Protein AF-A0A2I0WWY8-F1 (afdb_monomer_lite)

Organism: NCBI:txid906689

pLDDT: mean 94.42, std 4.08, range [78.19, 98.5]

Sequence (101 aa):
MLKKLQQKYARVKDVMVRRDELQSQLLSQFGNAASIITRLQVLNMDKNYDALEVLPGIKETLLGKQIETLEMIFISMTELMKEFQRIVLSLDKIAKDADQL

Foldseek 3Di:
DVVLVVVLVVVLVVLVVVLVVLVVVLVVLVVVLVVLVVVLVVLVDPVVCPVPPVPPCPSVVVNVVSVVVNVVSVVVNVVSVVVNVVSVVVNVVSVVVVVVD

Secondary structure (DSSP, 8-state):
-HHHHHHHHHHHHHHHHHHHHHHHHHHHHHHHHHHHHHHHHHHT-GGGSGGGTTSTTHHHHHHHHHHHHHHHHHHHHHHHHHHHHHHHHHHHHHHHHHHT-

InterPro domains:
  IPR029159 Ribosome biogenesis protein C1orf109-like [PF15011] (1-101)
  IPR038985 OPENER-like [PTHR37904] (1-101)

Structure (mmCIF, N/CA/C/O backbone):
data_AF-A0A2I0WWY8-F1
#
_entry.id   AF-A0A2I0WWY8-F1
#
loop_
_atom_site.group_PDB
_atom_site.id
_atom_site.type_symbol
_atom_site.label_atom_id
_atom_site.label_alt_id
_atom_site.label_comp_id
_atom_site.label_asym_id
_atom_site.label_entity_id
_atom_site.label_seq_id
_atom_site.pdbx_PDB_ins_code
_atom_site.Cartn_x
_atom_site.Cartn_y
_atom_site.Cartn_z
_atom_site.occupancy
_atom_site.B_iso_or_equiv
_atom_site.auth_seq_id
_atom_site.auth_comp_id
_atom_site.auth_asym_id
_atom_site.auth_atom_id
_atom_site.pdbx_PDB_model_num
ATOM 1 N N . MET A 1 1 ? -23.707 0.090 32.453 1.00 81.19 1 MET A N 1
ATOM 2 C CA . MET A 1 1 ? -22.960 -0.850 31.588 1.00 81.19 1 MET A CA 1
ATOM 3 C C . MET A 1 1 ? -23.417 -0.816 30.137 1.00 81.19 1 MET A C 1
ATOM 5 O O . MET A 1 1 ? -22.639 -0.362 29.311 1.00 81.19 1 MET A O 1
ATOM 9 N N . LEU A 1 2 ? -24.665 -1.191 29.818 1.00 89.62 2 LEU A N 1
ATOM 10 C CA . LEU A 1 2 ? -25.113 -1.379 28.425 1.00 89.62 2 LEU A CA 1
ATOM 11 C C . LEU A 1 2 ? -24.862 -0.173 27.499 1.00 89.62 2 LEU A C 1
ATOM 13 O O . LEU A 1 2 ? -24.259 -0.334 26.444 1.00 89.62 2 LEU A O 1
ATOM 17 N N . LYS A 1 3 ? -25.224 1.048 27.922 1.00 90.44 3 LYS A N 1
ATOM 18 C CA . LYS A 1 3 ? -24.985 2.270 27.125 1.00 90.44 3 LYS A CA 1
ATOM 19 C C . LYS A 1 3 ? -23.498 2.519 26.819 1.00 90.44 3 LYS A C 1
ATOM 21 O O . LYS A 1 3 ? -23.167 2.959 25.724 1.00 90.44 3 LYS A O 1
ATOM 26 N N . LYS A 1 4 ? -22.596 2.217 27.763 1.00 89.88 4 LYS A N 1
ATOM 27 C CA . LYS A 1 4 ? -21.141 2.384 27.579 1.00 89.88 4 LYS A CA 1
ATOM 28 C C . LYS A 1 4 ? -20.583 1.352 26.592 1.00 89.88 4 LYS A C 1
ATOM 30 O O . LYS A 1 4 ? -19.768 1.704 25.744 1.00 89.88 4 LYS A O 1
ATOM 35 N N . LEU A 1 5 ? -21.058 0.106 26.661 1.00 88.88 5 LEU A N 1
ATOM 36 C CA . LEU A 1 5 ? -20.708 -0.943 25.697 1.00 88.88 5 LEU A CA 1
ATOM 37 C C . LEU A 1 5 ? -21.216 -0.608 24.286 1.00 88.88 5 LEU A C 1
ATOM 39 O O . LEU A 1 5 ? -20.459 -0.715 23.326 1.00 88.88 5 LEU A O 1
ATOM 43 N N . GLN A 1 6 ? -22.450 -0.113 24.160 1.00 91.62 6 GLN A N 1
ATOM 44 C CA . GLN A 1 6 ? -23.004 0.347 22.880 1.00 91.62 6 GLN A CA 1
ATOM 45 C C . GLN A 1 6 ? -22.179 1.489 22.267 1.00 91.62 6 GLN A C 1
ATOM 47 O O . GLN A 1 6 ? -21.869 1.455 21.078 1.00 91.62 6 GLN A O 1
ATOM 52 N N . GLN A 1 7 ? -21.766 2.470 23.077 1.00 92.19 7 GLN A N 1
ATOM 53 C CA . GLN A 1 7 ? -20.916 3.571 22.616 1.00 92.19 7 GLN A CA 1
ATOM 54 C C . GLN A 1 7 ? -19.548 3.077 22.117 1.00 92.19 7 GLN A C 1
ATOM 56 O O . GLN A 1 7 ? -19.059 3.540 21.087 1.00 92.19 7 GLN A O 1
ATOM 61 N N . LYS A 1 8 ? -18.929 2.118 22.817 1.00 91.62 8 LYS A N 1
ATOM 62 C CA . LYS A 1 8 ? -17.671 1.497 22.377 1.00 91.62 8 LYS A CA 1
ATOM 63 C C . LYS A 1 8 ? -17.838 0.733 21.071 1.00 91.62 8 LYS A C 1
ATOM 65 O O . LYS A 1 8 ? -17.002 0.882 20.189 1.00 91.62 8 LYS A O 1
ATOM 70 N N . TYR A 1 9 ? -18.918 -0.034 20.931 1.00 92.19 9 TYR A N 1
ATOM 71 C CA . TYR A 1 9 ? -19.215 -0.764 19.701 1.00 92.19 9 TYR A CA 1
ATOM 72 C C . TYR A 1 9 ? -19.361 0.179 18.499 1.00 92.19 9 TYR A C 1
ATOM 74 O O . TYR A 1 9 ? -18.769 -0.073 17.452 1.00 92.19 9 TYR A O 1
ATOM 82 N N . ALA A 1 10 ? -20.070 1.302 18.666 1.00 93.69 10 ALA A N 1
ATOM 83 C CA . ALA A 1 10 ? -20.166 2.329 17.629 1.00 93.69 10 ALA A CA 1
ATOM 84 C C . ALA A 1 10 ? -18.777 2.853 17.225 1.00 93.69 10 ALA A C 1
ATOM 86 O O . ALA A 1 10 ? -18.442 2.874 16.045 1.00 93.69 10 ALA A O 1
ATOM 87 N N . ARG A 1 11 ? -17.919 3.151 18.208 1.00 93.88 11 ARG A N 1
ATOM 88 C CA . ARG A 1 11 ? -16.545 3.600 17.950 1.00 93.88 11 ARG A CA 1
ATOM 89 C C . ARG A 1 11 ? -15.694 2.551 17.227 1.00 93.88 11 ARG A C 1
ATOM 91 O O . ARG A 1 11 ? -14.918 2.911 16.349 1.00 93.88 11 ARG A O 1
ATOM 98 N N . VAL A 1 12 ? -15.818 1.268 17.579 1.00 95.44 12 VAL A N 1
ATOM 99 C CA . VAL A 1 12 ? -15.133 0.178 16.858 1.00 95.44 12 VAL A CA 1
ATOM 100 C C . VAL A 1 12 ? -15.585 0.144 15.404 1.00 95.44 12 VAL A C 1
ATOM 102 O O . VAL A 1 12 ? -14.744 0.029 14.519 1.00 95.44 12 VAL A O 1
ATOM 105 N N . LYS A 1 13 ? -16.889 0.288 15.146 1.00 95.81 13 LYS A N 1
ATOM 106 C CA . LYS A 1 13 ? -17.430 0.310 13.784 1.00 95.81 13 LYS A CA 1
ATOM 107 C C . LYS A 1 13 ? -16.825 1.447 12.955 1.00 95.81 13 LYS A C 1
ATOM 109 O O . LYS A 1 13 ? -16.384 1.192 11.840 1.00 95.81 13 LYS A O 1
ATOM 114 N N . ASP A 1 14 ? -16.723 2.649 13.515 1.00 95.19 14 ASP A N 1
ATOM 115 C CA . ASP A 1 14 ? -16.108 3.795 12.829 1.00 95.19 14 ASP A CA 1
ATOM 116 C C . ASP A 1 14 ? -14.618 3.551 12.527 1.00 95.19 14 ASP A C 1
ATOM 118 O O . ASP A 1 14 ? -14.139 3.815 11.423 1.00 95.19 14 ASP A O 1
ATOM 122 N N . VAL A 1 15 ? -13.880 2.981 13.487 1.00 95.56 15 VAL A N 1
ATOM 123 C CA . VAL A 1 15 ? -12.464 2.616 13.301 1.00 95.56 15 VAL A CA 1
ATOM 124 C C . VAL A 1 15 ? -12.300 1.532 12.228 1.0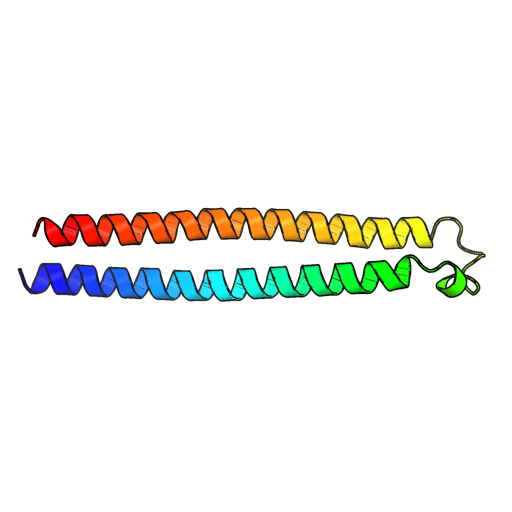0 95.56 15 VAL A C 1
ATOM 126 O O . VAL A 1 15 ? -11.353 1.587 11.445 1.00 95.56 15 VAL A O 1
ATOM 129 N N . MET A 1 16 ? -13.225 0.573 12.154 1.00 95.31 16 MET A N 1
ATOM 130 C CA . MET A 1 16 ? -13.222 -0.477 11.133 1.00 95.31 16 MET A CA 1
ATOM 131 C C . MET A 1 16 ? -13.520 0.064 9.732 1.00 95.31 16 MET A C 1
ATOM 133 O O . MET A 1 16 ? -12.846 -0.334 8.790 1.00 95.31 16 MET A O 1
ATOM 137 N N . VAL A 1 17 ? -14.433 1.029 9.585 1.00 96.62 17 VAL A N 1
ATOM 138 C CA . VAL A 1 17 ? -14.646 1.708 8.292 1.00 96.62 17 VAL A CA 1
ATOM 139 C C . VAL A 1 17 ? -13.349 2.367 7.821 1.00 96.62 17 VAL A C 1
ATOM 141 O O . VAL A 1 17 ? -12.914 2.158 6.689 1.00 96.62 17 VAL A O 1
ATOM 144 N N . ARG A 1 18 ? -12.663 3.089 8.716 1.00 95.75 18 ARG A N 1
ATOM 145 C CA . ARG A 1 18 ? -11.377 3.713 8.384 1.00 95.75 18 ARG A CA 1
ATOM 146 C C . 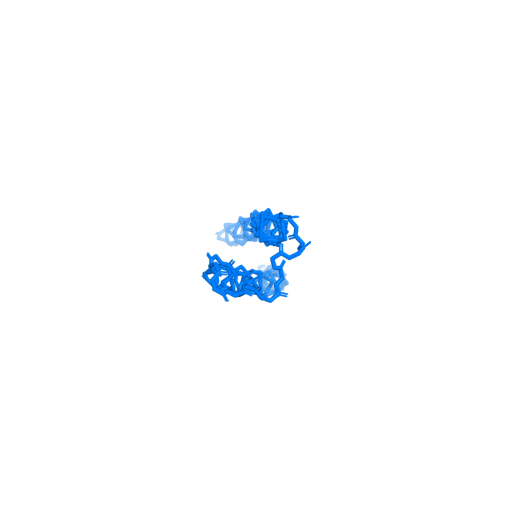ARG A 1 18 ? -10.294 2.687 8.033 1.00 95.75 18 ARG A C 1
ATOM 148 O O . ARG A 1 18 ? -9.482 2.935 7.145 1.00 95.75 18 ARG A O 1
ATOM 155 N N . ARG A 1 19 ? -10.267 1.538 8.713 1.00 96.50 19 ARG A N 1
ATOM 156 C CA . ARG A 1 19 ? -9.364 0.421 8.391 1.00 96.50 19 ARG A CA 1
ATOM 157 C C . ARG A 1 19 ? -9.573 -0.061 6.953 1.00 96.50 19 ARG A C 1
ATOM 159 O O . ARG A 1 19 ? -8.590 -0.277 6.250 1.00 96.50 19 ARG A O 1
ATOM 166 N N . ASP A 1 20 ? -10.820 -0.213 6.521 1.00 97.25 20 ASP A N 1
ATOM 167 C CA . ASP A 1 20 ? -11.145 -0.740 5.192 1.00 97.25 20 ASP A CA 1
ATOM 168 C C . ASP A 1 20 ? -10.783 0.256 4.073 1.00 97.25 20 ASP A C 1
ATOM 170 O O . ASP A 1 20 ? -10.274 -0.141 3.017 1.00 97.25 20 ASP A O 1
ATOM 174 N N . GLU A 1 21 ? -10.937 1.561 4.326 1.00 96.62 21 GLU A N 1
ATOM 175 C CA . GLU A 1 21 ? -10.428 2.621 3.443 1.00 96.62 21 GLU A CA 1
ATOM 176 C C . GLU A 1 21 ? -8.906 2.534 3.279 1.00 96.62 21 GLU A C 1
ATOM 178 O O . GLU A 1 21 ? -8.398 2.505 2.155 1.00 96.62 21 GLU A O 1
ATOM 183 N N . LEU A 1 22 ? -8.171 2.454 4.395 1.00 96.62 22 LEU A N 1
ATOM 184 C CA . LEU A 1 22 ? -6.712 2.336 4.377 1.00 96.62 22 LEU A CA 1
ATOM 185 C C . LEU A 1 22 ? -6.264 1.045 3.679 1.00 96.62 22 LEU A C 1
ATOM 187 O O . LEU A 1 22 ? -5.280 1.060 2.942 1.00 96.62 22 LEU A O 1
ATOM 191 N N . GLN A 1 23 ? -6.999 -0.058 3.855 1.00 96.38 23 GLN A N 1
ATOM 192 C CA . GLN A 1 23 ? -6.698 -1.339 3.207 1.00 96.38 23 GLN A CA 1
ATOM 193 C C . GLN A 1 23 ? -6.825 -1.227 1.694 1.00 96.38 23 GLN A C 1
ATOM 195 O O . GLN A 1 23 ? -5.937 -1.663 0.963 1.00 96.38 23 GLN A O 1
ATOM 200 N N . SER A 1 24 ? -7.903 -0.600 1.232 1.00 97.88 24 SER A N 1
ATOM 201 C CA . SER A 1 24 ? -8.145 -0.373 -0.191 1.00 97.88 24 SER A CA 1
ATOM 202 C C . SER A 1 24 ? -7.053 0.509 -0.806 1.00 97.88 24 SER A C 1
ATOM 204 O O . SER A 1 24 ? -6.527 0.189 -1.873 1.00 97.88 24 SER A O 1
ATOM 206 N N . GLN A 1 25 ? -6.649 1.577 -0.109 1.00 97.62 25 GLN A N 1
ATOM 207 C CA . GLN A 1 25 ? -5.555 2.450 -0.548 1.00 97.62 25 GLN A CA 1
ATOM 208 C C . GLN A 1 25 ? -4.217 1.707 -0.609 1.00 97.62 25 GLN A C 1
ATOM 210 O O . GLN A 1 25 ? -3.506 1.816 -1.606 1.00 97.62 25 GLN A O 1
ATOM 215 N N . LEU A 1 26 ? -3.885 0.913 0.413 1.00 97.31 26 LEU A N 1
ATOM 216 C CA . LEU A 1 26 ? -2.638 0.149 0.452 1.00 97.31 26 LEU A CA 1
ATOM 217 C C . LEU A 1 26 ? -2.567 -0.879 -0.685 1.00 97.31 26 LEU A C 1
ATOM 219 O O . LEU A 1 26 ? -1.542 -0.973 -1.357 1.00 97.31 26 LEU A O 1
ATOM 223 N N . LEU A 1 27 ? -3.659 -1.608 -0.937 1.00 98.00 27 LEU A N 1
ATOM 224 C CA . LEU A 1 27 ? -3.746 -2.559 -2.048 1.00 98.00 27 LEU A CA 1
ATOM 225 C C . LEU A 1 27 ? -3.614 -1.864 -3.405 1.00 98.00 27 LEU A C 1
ATOM 227 O O . LEU A 1 27 ? -2.923 -2.373 -4.286 1.00 98.00 27 LEU A O 1
ATOM 231 N N . SER A 1 28 ? -4.225 -0.687 -3.568 1.00 98.25 28 SER A N 1
ATOM 232 C CA . SER A 1 28 ? -4.073 0.107 -4.788 1.00 98.25 28 SER A CA 1
ATOM 233 C C . SER A 1 28 ? -2.622 0.542 -5.004 1.00 98.25 28 SER A C 1
ATOM 235 O O . SER A 1 28 ? -2.102 0.369 -6.105 1.00 98.25 28 SER A O 1
ATOM 237 N N . GLN A 1 29 ? -1.950 1.056 -3.969 1.00 98.19 29 GLN A N 1
ATOM 238 C CA . GLN A 1 29 ? -0.545 1.458 -4.068 1.00 98.19 29 GLN A CA 1
ATOM 239 C C . GLN A 1 29 ? 0.364 0.268 -4.381 1.00 98.19 29 GLN A C 1
ATOM 241 O O . GLN A 1 29 ? 1.219 0.354 -5.262 1.00 98.19 29 GLN A O 1
ATOM 246 N N . PHE A 1 30 ? 0.129 -0.873 -3.732 1.00 97.81 30 PHE A N 1
ATOM 247 C CA . PHE A 1 30 ? 0.862 -2.103 -4.011 1.00 97.81 30 PHE A CA 1
ATOM 248 C C . PHE A 1 30 ? 0.678 -2.565 -5.466 1.00 97.81 30 PHE A C 1
ATOM 250 O O . PHE A 1 30 ? 1.654 -2.892 -6.141 1.00 97.81 30 PHE A O 1
ATOM 257 N N . GLY A 1 31 ? -0.556 -2.539 -5.979 1.00 98.31 31 GLY A N 1
ATOM 258 C CA . GLY A 1 31 ? -0.847 -2.857 -7.378 1.00 98.31 31 GLY A CA 1
ATOM 259 C C . GLY A 1 31 ? -0.140 -1.916 -8.359 1.00 98.31 31 GLY A C 1
ATOM 260 O O . GLY A 1 31 ? 0.437 -2.371 -9.349 1.00 98.31 31 GLY A O 1
ATOM 261 N N . ASN A 1 32 ? -0.108 -0.616 -8.054 1.00 98.00 32 ASN A N 1
ATOM 262 C CA . ASN A 1 32 ? 0.612 0.375 -8.855 1.00 98.00 32 ASN A CA 1
ATOM 263 C C . ASN A 1 32 ? 2.124 0.105 -8.866 1.00 98.00 32 ASN A C 1
ATOM 265 O O . ASN A 1 32 ? 2.734 0.099 -9.937 1.00 98.00 32 ASN A O 1
ATOM 269 N N . ALA A 1 33 ? 2.721 -0.182 -7.705 1.00 98.31 33 ALA A N 1
ATOM 270 C CA . ALA A 1 33 ? 4.133 -0.548 -7.600 1.00 98.31 33 ALA A CA 1
ATOM 271 C C . ALA A 1 33 ? 4.456 -1.807 -8.420 1.00 98.31 33 ALA A C 1
ATOM 273 O O . ALA A 1 33 ? 5.401 -1.805 -9.209 1.00 98.31 33 ALA A O 1
ATOM 274 N N . ALA A 1 34 ? 3.642 -2.861 -8.299 1.00 98.12 34 ALA A N 1
ATOM 275 C CA . ALA A 1 34 ? 3.823 -4.105 -9.049 1.00 98.12 34 ALA A CA 1
ATOM 276 C C . ALA A 1 34 ? 3.756 -3.886 -10.573 1.00 98.12 34 ALA A C 1
ATOM 278 O O . ALA A 1 34 ? 4.566 -4.438 -11.324 1.00 98.12 34 ALA A O 1
ATOM 279 N N . SER A 1 35 ? 2.834 -3.035 -11.032 1.00 97.88 35 SER A N 1
ATOM 280 C CA . SER A 1 35 ? 2.720 -2.649 -12.443 1.00 97.88 35 SER A CA 1
ATOM 281 C C . SER A 1 35 ? 3.972 -1.918 -12.943 1.00 97.88 35 SER A C 1
ATOM 283 O O . SER A 1 35 ? 4.502 -2.252 -14.005 1.00 97.88 35 SER A O 1
ATOM 285 N N . ILE A 1 36 ? 4.509 -0.974 -12.161 1.00 97.62 36 ILE A N 1
ATOM 286 C CA . ILE A 1 36 ? 5.753 -0.263 -12.503 1.00 97.62 36 ILE A CA 1
ATOM 287 C C . ILE A 1 36 ? 6.943 -1.222 -12.549 1.00 97.62 36 ILE A C 1
ATOM 289 O O . ILE A 1 36 ? 7.709 -1.182 -13.507 1.00 97.62 36 ILE A O 1
ATOM 293 N N . ILE A 1 37 ? 7.083 -2.121 -11.572 1.00 97.06 37 ILE A N 1
ATOM 294 C CA . ILE A 1 37 ? 8.162 -3.124 -11.550 1.00 97.06 37 ILE A CA 1
ATOM 295 C C . ILE A 1 37 ? 8.096 -4.022 -12.790 1.00 97.06 37 ILE A C 1
ATOM 297 O O . ILE A 1 37 ? 9.116 -4.275 -13.429 1.00 97.06 37 ILE A O 1
ATOM 301 N N . THR A 1 38 ? 6.895 -4.446 -13.182 1.00 96.62 38 THR A N 1
ATOM 302 C CA . THR A 1 38 ? 6.692 -5.232 -14.408 1.00 96.62 38 THR A CA 1
ATOM 303 C C . THR A 1 38 ? 7.093 -4.431 -15.650 1.00 96.62 38 THR A C 1
ATOM 305 O O . THR A 1 38 ? 7.799 -4.934 -16.522 1.00 96.62 38 THR A O 1
ATOM 308 N N . ARG A 1 39 ? 6.709 -3.150 -15.726 1.00 95.44 39 ARG A N 1
ATOM 309 C CA . ARG A 1 39 ? 7.100 -2.258 -16.829 1.00 95.44 39 ARG A CA 1
ATOM 310 C C . ARG A 1 39 ? 8.606 -2.031 -16.892 1.00 95.44 39 ARG A C 1
ATOM 312 O O . ARG A 1 39 ? 9.156 -2.026 -17.988 1.00 95.44 39 ARG A O 1
ATOM 319 N N . LEU A 1 40 ? 9.274 -1.866 -15.752 1.00 96.00 40 LEU A N 1
ATOM 320 C CA . LEU A 1 40 ? 10.725 -1.673 -15.674 1.00 96.00 40 LEU A CA 1
ATOM 321 C C . LEU A 1 40 ? 11.487 -2.816 -16.355 1.00 96.00 40 LEU A C 1
ATOM 323 O O . LEU A 1 40 ? 12.469 -2.557 -17.044 1.00 96.00 40 LEU A O 1
ATOM 327 N N . GLN A 1 41 ? 11.010 -4.059 -16.243 1.00 93.38 41 GLN A N 1
ATOM 328 C CA . GLN A 1 41 ? 11.623 -5.205 -16.925 1.00 93.38 41 GLN A CA 1
ATOM 329 C C . GLN A 1 41 ? 11.604 -5.054 -18.451 1.00 93.38 41 GLN A C 1
ATOM 331 O O . GLN A 1 41 ? 12.590 -5.364 -19.116 1.00 93.38 41 GLN A O 1
ATOM 336 N N . VAL A 1 42 ? 10.499 -4.549 -19.007 1.00 93.06 42 VAL A N 1
ATOM 337 C CA . VAL A 1 42 ? 10.357 -4.306 -20.450 1.00 93.06 42 VAL A CA 1
ATOM 338 C C . VAL A 1 42 ? 11.189 -3.096 -20.875 1.00 93.06 42 VAL A C 1
ATOM 340 O O . VAL A 1 42 ? 11.922 -3.161 -21.857 1.00 93.06 42 VAL A O 1
ATOM 343 N N . LEU A 1 43 ? 11.122 -2.004 -20.115 1.00 93.19 43 LEU A N 1
ATOM 344 C CA . LEU A 1 43 ? 11.866 -0.770 -20.380 1.00 93.19 43 LEU A CA 1
ATOM 345 C C . LEU A 1 43 ? 13.384 -0.937 -20.240 1.00 93.19 43 LEU A C 1
ATOM 347 O O . LEU A 1 43 ? 14.146 -0.137 -20.759 1.00 93.19 43 LEU A O 1
ATOM 351 N N . ASN A 1 44 ? 13.860 -1.980 -19.566 1.00 93.00 44 ASN A N 1
ATOM 352 C CA . ASN A 1 44 ? 15.292 -2.237 -19.495 1.00 93.00 44 ASN A CA 1
ATOM 353 C C . ASN A 1 44 ? 15.856 -2.931 -20.754 1.00 93.00 44 ASN A C 1
ATOM 355 O O . ASN A 1 44 ? 17.073 -3.059 -20.876 1.00 93.00 44 ASN A O 1
ATOM 359 N N . MET A 1 45 ? 15.011 -3.390 -21.685 1.00 93.38 45 MET A N 1
ATOM 360 C CA . MET A 1 45 ? 15.462 -4.084 -22.897 1.00 93.38 45 MET A CA 1
ATOM 361 C C . MET A 1 45 ? 15.910 -3.090 -23.976 1.00 93.38 45 MET A C 1
ATOM 363 O O . MET A 1 45 ? 15.083 -2.349 -24.503 1.00 93.38 45 MET A O 1
ATOM 367 N N . ASP A 1 46 ? 17.189 -3.131 -24.358 1.00 89.56 46 ASP A N 1
ATOM 368 C CA . ASP A 1 46 ? 17.781 -2.198 -25.335 1.00 89.56 46 ASP A CA 1
ATOM 369 C C . ASP A 1 46 ? 17.071 -2.214 -26.692 1.00 89.56 46 ASP A C 1
ATOM 371 O O . ASP A 1 46 ? 16.758 -1.156 -27.225 1.00 89.56 46 ASP A O 1
ATOM 375 N N . LYS A 1 47 ? 16.673 -3.403 -27.166 1.00 91.75 47 LYS A N 1
ATOM 376 C CA . LYS A 1 47 ? 15.925 -3.599 -28.425 1.00 91.75 47 LYS A CA 1
ATOM 377 C C . LYS A 1 47 ? 14.633 -2.777 -28.550 1.00 91.75 47 LYS A C 1
ATOM 379 O O . LYS A 1 47 ? 14.078 -2.645 -29.634 1.00 91.75 47 LYS A O 1
ATOM 384 N N . ASN A 1 48 ? 14.086 -2.282 -27.436 1.00 90.12 48 ASN A N 1
ATOM 385 C CA . ASN A 1 48 ? 12.874 -1.460 -27.447 1.00 90.12 48 ASN A CA 1
ATOM 386 C C . ASN A 1 48 ? 13.162 0.006 -27.819 1.00 90.12 48 ASN A C 1
ATOM 388 O O . ASN A 1 48 ? 12.224 0.791 -27.955 1.00 90.12 48 ASN A O 1
ATOM 392 N N . TYR A 1 49 ? 14.437 0.372 -27.978 1.00 91.88 49 TYR A N 1
ATOM 393 C CA . TYR A 1 49 ? 14.899 1.730 -28.246 1.00 91.88 49 TYR A CA 1
ATOM 394 C C . TYR A 1 49 ? 15.591 1.881 -29.600 1.00 91.88 49 TYR A C 1
ATOM 396 O O . TYR A 1 49 ? 15.966 2.998 -29.932 1.00 91.88 49 TYR A O 1
ATOM 404 N N . ASP A 1 50 ? 15.699 0.823 -30.408 1.00 88.44 50 ASP A N 1
ATOM 405 C CA . ASP A 1 50 ? 16.355 0.865 -31.726 1.00 88.44 50 ASP A CA 1
ATOM 406 C C . ASP A 1 50 ? 15.756 1.969 -32.625 1.00 88.44 50 ASP A C 1
ATOM 408 O O . ASP A 1 50 ? 16.460 2.743 -33.265 1.00 88.44 50 ASP A O 1
ATOM 412 N N . ALA A 1 51 ? 14.428 2.130 -32.606 1.00 89.19 51 ALA A N 1
ATOM 413 C CA . ALA A 1 51 ? 13.735 3.197 -33.340 1.00 89.19 51 ALA A CA 1
ATOM 414 C C . ALA A 1 51 ? 13.921 4.606 -32.730 1.00 89.19 51 ALA A C 1
ATOM 416 O O . ALA A 1 51 ? 13.485 5.600 -33.311 1.00 89.19 51 ALA A O 1
ATOM 417 N N . LEU A 1 52 ? 14.523 4.693 -31.545 1.00 87.44 52 LEU A N 1
ATOM 418 C CA . LEU A 1 52 ? 14.725 5.897 -30.741 1.00 87.44 52 LEU A CA 1
ATOM 419 C C . LEU A 1 52 ? 16.216 6.210 -30.525 1.00 87.44 52 LEU A C 1
ATOM 421 O O . LEU A 1 52 ? 16.524 7.087 -29.722 1.00 87.44 52 LEU A O 1
ATOM 425 N N . GLU A 1 53 ? 17.135 5.557 -31.249 1.00 80.56 53 GLU A N 1
ATOM 426 C CA . GLU A 1 53 ? 18.591 5.777 -31.139 1.00 80.56 53 GLU A CA 1
ATOM 427 C C . GLU A 1 53 ? 19.005 7.247 -31.331 1.00 80.56 53 GLU A C 1
ATOM 429 O O . GLU A 1 53 ? 20.000 7.700 -30.769 1.00 80.56 53 GLU A O 1
ATOM 434 N N . VAL A 1 54 ? 18.214 8.024 -32.078 1.00 87.94 54 VAL A N 1
ATOM 435 C CA . VAL A 1 54 ? 18.432 9.466 -32.291 1.00 87.94 54 VAL A CA 1
ATOM 436 C C . VAL A 1 54 ? 18.196 10.320 -31.039 1.00 87.94 54 VAL A C 1
AT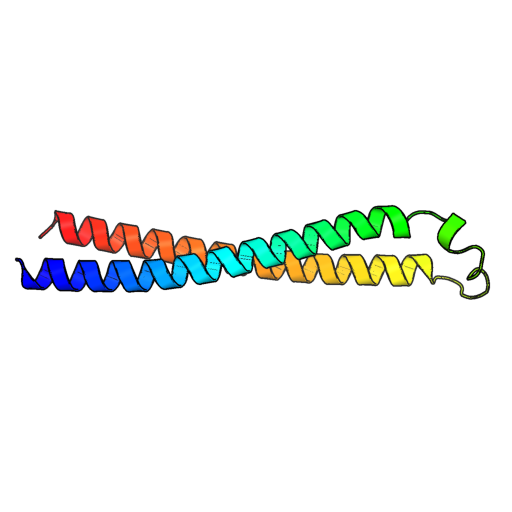OM 438 O O . VAL A 1 54 ? 18.549 11.499 -31.032 1.00 87.94 54 VAL A O 1
ATOM 441 N N . LEU A 1 55 ? 17.589 9.757 -29.989 1.00 88.56 55 LEU A N 1
ATOM 442 C CA . LEU A 1 55 ? 17.323 10.421 -28.715 1.00 88.56 55 LEU A CA 1
ATOM 443 C C . LEU A 1 55 ? 18.294 9.897 -27.645 1.00 88.56 55 LEU A C 1
ATOM 445 O O . LEU A 1 55 ? 17.970 8.944 -26.929 1.00 88.56 55 LEU A O 1
ATOM 449 N N . PRO A 1 56 ? 19.484 10.507 -27.495 1.00 87.69 56 PRO A N 1
ATOM 450 C CA . PRO A 1 56 ? 20.451 10.062 -26.501 1.00 87.69 56 PRO A CA 1
ATOM 451 C C . PRO A 1 56 ? 19.862 10.172 -25.090 1.00 87.69 56 PRO A C 1
ATOM 453 O O . PRO A 1 56 ? 19.261 11.183 -24.729 1.00 87.69 56 PRO A O 1
ATOM 456 N N . GLY A 1 57 ? 20.042 9.128 -24.281 1.00 91.25 57 GLY A N 1
ATOM 457 C CA . GLY A 1 57 ? 19.603 9.120 -22.884 1.00 91.25 57 GLY A CA 1
ATOM 458 C C . GLY A 1 57 ? 18.113 8.820 -22.663 1.00 91.25 57 GLY A C 1
ATOM 459 O O . GLY A 1 57 ? 17.625 8.950 -21.536 1.00 91.25 57 GLY A O 1
ATOM 460 N N . ILE A 1 58 ? 17.348 8.472 -23.709 1.00 92.94 58 ILE A N 1
ATOM 461 C CA . ILE A 1 58 ? 15.895 8.248 -23.593 1.00 92.94 58 ILE A CA 1
ATOM 462 C C . ILE A 1 58 ? 15.557 7.071 -22.671 1.00 92.94 58 ILE A C 1
ATOM 464 O O . ILE A 1 58 ? 14.603 7.150 -21.891 1.00 92.94 58 ILE A O 1
ATOM 468 N N . LYS A 1 59 ? 16.357 5.999 -22.719 1.00 93.31 59 LYS A N 1
ATOM 469 C CA . LYS A 1 59 ? 16.202 4.827 -21.853 1.00 93.31 59 LYS A CA 1
ATOM 470 C C . LYS A 1 59 ? 16.399 5.220 -20.395 1.00 93.31 59 LYS A C 1
ATOM 472 O O . LYS A 1 59 ? 15.519 4.983 -19.571 1.00 93.31 59 LYS A O 1
ATOM 477 N N . GLU A 1 60 ? 17.519 5.865 -20.092 1.00 94.19 60 GLU A N 1
ATOM 478 C CA . GLU A 1 60 ? 17.895 6.320 -18.756 1.00 94.19 60 GLU A CA 1
ATOM 479 C C . GLU A 1 60 ? 16.847 7.280 -18.192 1.00 94.19 60 GLU A C 1
ATOM 481 O O . GLU A 1 60 ? 16.400 7.108 -17.060 1.00 94.19 60 GLU A O 1
ATOM 486 N N . THR A 1 61 ? 16.388 8.238 -19.002 1.00 94.94 61 THR A N 1
ATOM 487 C CA . THR A 1 61 ? 15.334 9.190 -18.621 1.00 94.94 61 THR A CA 1
ATOM 488 C C . THR A 1 61 ? 14.030 8.472 -18.267 1.00 94.94 61 THR A C 1
ATOM 490 O O . THR A 1 61 ? 13.406 8.759 -17.242 1.00 94.94 61 THR A O 1
ATOM 493 N N . LEU A 1 62 ? 13.605 7.513 -19.095 1.00 94.62 62 LEU A N 1
ATOM 494 C CA . LEU A 1 62 ? 12.362 6.779 -18.882 1.00 94.62 62 LEU A CA 1
ATOM 495 C C . LEU A 1 62 ? 12.437 5.865 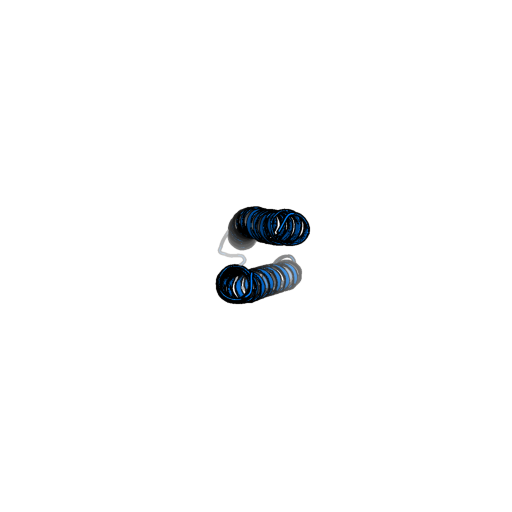-17.652 1.00 94.62 62 LEU A C 1
ATOM 497 O O . LEU A 1 62 ? 11.498 5.844 -16.851 1.00 94.62 62 LEU A O 1
ATOM 501 N N . LEU A 1 63 ? 13.551 5.149 -17.475 1.00 96.00 63 LEU A N 1
ATOM 502 C CA . LEU A 1 63 ? 13.813 4.336 -16.287 1.00 96.00 63 LEU A CA 1
ATOM 503 C C . LEU A 1 63 ? 13.857 5.204 -15.026 1.00 96.00 63 LEU A C 1
ATOM 505 O O . LEU A 1 63 ? 13.184 4.875 -14.051 1.00 96.00 63 LEU A O 1
ATOM 509 N N . GLY A 1 64 ? 14.550 6.344 -15.069 1.00 97.31 64 GLY A N 1
ATOM 510 C CA . GLY A 1 64 ? 14.597 7.313 -13.974 1.00 97.31 64 GLY A CA 1
ATOM 511 C C . GLY A 1 64 ? 13.200 7.746 -13.540 1.00 97.31 64 GLY A C 1
ATOM 512 O O . GLY A 1 64 ? 12.852 7.636 -12.366 1.00 97.31 64 GLY A O 1
ATOM 513 N N . LYS A 1 65 ? 12.330 8.101 -14.495 1.00 97.56 65 LYS A N 1
ATOM 514 C CA . LYS A 1 65 ? 10.945 8.487 -14.187 1.00 97.56 65 LYS A CA 1
ATOM 515 C C . LYS A 1 65 ? 10.132 7.361 -13.541 1.00 97.56 65 LYS A C 1
ATOM 517 O O . LYS A 1 65 ? 9.300 7.625 -12.667 1.00 97.56 65 LYS A O 1
ATOM 522 N N . GLN A 1 66 ? 10.333 6.112 -13.970 1.00 97.69 66 GLN A N 1
ATOM 523 C CA . GLN A 1 66 ? 9.682 4.960 -13.338 1.00 97.69 66 GLN A CA 1
ATOM 524 C C . GLN A 1 66 ? 10.157 4.774 -11.891 1.00 97.69 66 GLN A C 1
ATOM 526 O O . GLN A 1 66 ? 9.322 4.550 -11.017 1.00 97.69 66 GLN A O 1
ATOM 531 N N . ILE A 1 67 ? 11.463 4.905 -11.634 1.00 97.75 67 ILE A N 1
ATOM 532 C CA . ILE A 1 67 ? 12.046 4.776 -10.292 1.00 97.75 67 ILE A CA 1
ATOM 533 C C . ILE A 1 67 ? 11.553 5.887 -9.362 1.00 97.75 67 ILE A C 1
ATOM 535 O O . ILE A 1 67 ? 11.047 5.571 -8.292 1.00 97.75 67 ILE A O 1
ATOM 539 N N . GLU A 1 68 ? 11.567 7.152 -9.793 1.00 98.25 68 GLU A N 1
ATOM 540 C CA . GLU A 1 68 ? 11.010 8.272 -9.012 1.00 98.25 68 GLU A CA 1
ATOM 541 C C . GLU A 1 68 ? 9.545 8.023 -8.621 1.00 98.25 68 GLU A C 1
ATOM 543 O O . GLU A 1 68 ? 9.116 8.270 -7.495 1.00 98.25 68 GLU A O 1
ATOM 548 N N . THR A 1 69 ? 8.748 7.509 -9.563 1.00 98.06 69 THR A N 1
ATOM 549 C CA . THR A 1 69 ? 7.337 7.198 -9.299 1.00 98.06 69 THR A CA 1
ATOM 550 C C . THR A 1 69 ? 7.209 6.070 -8.273 1.00 98.06 69 THR A C 1
ATOM 552 O O . THR A 1 69 ? 6.353 6.128 -7.390 1.00 98.06 69 THR A O 1
ATOM 555 N N . LEU A 1 70 ? 8.067 5.053 -8.365 1.00 98.12 70 LEU A N 1
ATOM 556 C CA . LEU A 1 70 ? 8.091 3.930 -7.435 1.00 98.12 70 LEU A CA 1
ATOM 557 C C . LEU A 1 70 ? 8.498 4.369 -6.018 1.00 98.12 70 LEU A C 1
ATOM 559 O O . LEU A 1 70 ? 7.871 3.943 -5.049 1.00 98.12 70 LEU A O 1
ATOM 563 N N . GLU A 1 71 ? 9.478 5.265 -5.888 1.00 98.38 71 GLU A N 1
ATOM 564 C CA . GLU A 1 71 ? 9.871 5.871 -4.609 1.00 98.38 71 GLU A CA 1
ATOM 565 C C . GLU A 1 71 ? 8.700 6.610 -3.955 1.00 98.38 71 GLU A C 1
ATOM 567 O O . GLU A 1 71 ? 8.400 6.388 -2.780 1.00 98.38 71 GLU A O 1
ATOM 572 N N . MET A 1 72 ? 7.969 7.421 -4.727 1.00 98.50 72 MET A N 1
ATOM 573 C CA . MET A 1 72 ? 6.785 8.127 -4.228 1.00 98.50 72 MET A CA 1
ATOM 574 C C . MET A 1 72 ? 5.689 7.168 -3.745 1.00 98.50 72 MET A C 1
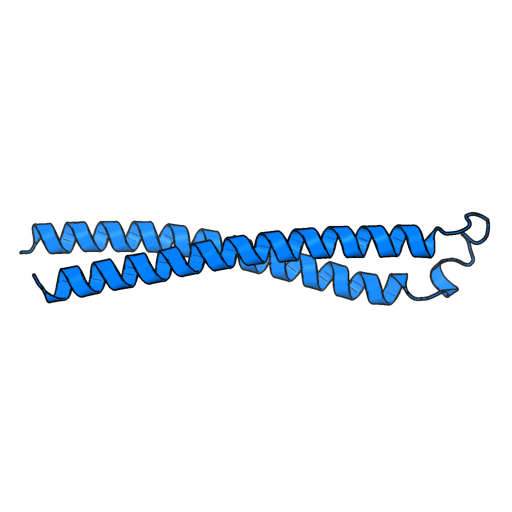ATOM 576 O O . MET A 1 72 ? 5.054 7.422 -2.717 1.00 98.50 72 MET A O 1
ATOM 580 N N . ILE A 1 73 ? 5.485 6.044 -4.440 1.00 98.25 73 ILE A N 1
ATOM 581 C CA . ILE A 1 73 ? 4.545 5.002 -4.008 1.00 98.25 73 ILE A CA 1
ATOM 582 C C . ILE A 1 73 ? 5.011 4.360 -2.697 1.00 98.25 73 ILE A C 1
ATOM 584 O O . ILE A 1 73 ? 4.203 4.211 -1.781 1.00 98.25 73 ILE A O 1
ATOM 588 N N . PHE A 1 74 ? 6.297 4.029 -2.555 1.00 98.00 74 PHE A N 1
ATOM 589 C CA . PHE A 1 74 ? 6.822 3.448 -1.314 1.00 98.00 74 PHE A CA 1
ATOM 590 C C . PHE A 1 74 ? 6.710 4.398 -0.119 1.00 98.00 74 PHE A C 1
ATOM 592 O O . PHE A 1 74 ? 6.340 3.962 0.977 1.00 98.00 74 PHE A O 1
ATOM 599 N N . ILE A 1 75 ? 6.959 5.694 -0.321 1.00 98.38 75 ILE A N 1
ATOM 600 C CA . ILE A 1 75 ? 6.726 6.726 0.697 1.00 98.38 75 ILE A CA 1
ATOM 601 C C . ILE A 1 75 ? 5.245 6.733 1.093 1.00 98.38 75 ILE A C 1
ATOM 603 O O . ILE A 1 75 ? 4.923 6.642 2.278 1.00 98.38 75 ILE A O 1
ATOM 607 N N . SER A 1 76 ? 4.334 6.756 0.115 1.00 98.00 76 SER A N 1
ATOM 608 C CA . SER A 1 76 ? 2.890 6.724 0.373 1.00 98.00 76 SER A CA 1
ATOM 609 C C . SER A 1 76 ? 2.461 5.468 1.141 1.00 98.00 76 SER A C 1
ATOM 611 O O . SER A 1 76 ? 1.747 5.573 2.138 1.00 98.00 76 SER A O 1
ATOM 613 N N . MET A 1 77 ? 2.936 4.285 0.743 1.00 98.06 77 MET A N 1
ATOM 614 C CA . MET A 1 77 ? 2.660 3.028 1.445 1.00 98.06 77 MET A CA 1
ATOM 615 C C . MET A 1 77 ? 3.184 3.039 2.881 1.00 98.06 77 MET A C 1
ATOM 617 O O . MET A 1 77 ? 2.513 2.540 3.781 1.00 98.06 77 MET A O 1
ATOM 621 N N . THR A 1 78 ? 4.358 3.624 3.112 1.00 98.06 78 THR A N 1
ATOM 622 C CA . THR A 1 78 ? 4.937 3.754 4.454 1.00 98.06 78 THR A CA 1
ATOM 623 C C . THR A 1 78 ? 4.045 4.603 5.356 1.00 98.06 78 THR A C 1
ATOM 625 O O . THR A 1 78 ? 3.772 4.214 6.493 1.00 98.06 78 THR A O 1
ATOM 628 N N . GLU A 1 79 ? 3.531 5.726 4.852 1.00 97.81 79 GLU A N 1
ATOM 629 C CA . GLU A 1 79 ? 2.579 6.553 5.599 1.00 97.81 79 GLU A CA 1
ATOM 630 C C . GLU A 1 79 ? 1.256 5.817 5.856 1.00 97.81 79 GLU A C 1
ATOM 632 O O . GLU A 1 79 ? 0.764 5.820 6.985 1.00 97.81 79 GLU A O 1
ATOM 637 N N . LEU A 1 80 ? 0.723 5.088 4.869 1.00 97.38 80 LEU A N 1
ATOM 638 C CA . LEU A 1 80 ? -0.468 4.250 5.062 1.00 97.38 80 LEU A CA 1
ATOM 639 C C . LEU A 1 80 ? -0.261 3.194 6.157 1.00 97.38 80 LEU A C 1
ATOM 641 O O . LEU A 1 80 ? -1.147 2.982 6.985 1.00 97.38 80 LEU A O 1
ATOM 645 N N . MET A 1 81 ? 0.913 2.562 6.211 1.00 96.62 81 MET A N 1
ATOM 646 C CA . MET A 1 81 ? 1.250 1.584 7.250 1.00 96.62 81 MET A CA 1
ATOM 647 C C . MET A 1 81 ? 1.335 2.213 8.648 1.00 96.62 81 MET A C 1
ATOM 649 O O . MET A 1 81 ? 0.885 1.603 9.622 1.00 96.62 81 MET A O 1
ATOM 653 N N . LYS A 1 82 ? 1.843 3.447 8.763 1.00 97.75 82 LYS A N 1
ATOM 654 C CA . LYS A 1 82 ? 1.823 4.202 10.029 1.00 97.75 82 LYS A CA 1
ATOM 655 C C . LYS A 1 82 ? 0.392 4.500 10.479 1.00 97.75 82 LYS A C 1
ATOM 657 O O . LYS A 1 82 ? 0.084 4.346 11.660 1.00 97.75 82 LYS A O 1
ATOM 662 N N . GLU A 1 83 ? -0.498 4.885 9.565 1.00 97.38 83 GLU A N 1
ATOM 663 C CA . GLU A 1 83 ? -1.918 5.083 9.892 1.00 97.38 83 GLU A CA 1
ATOM 664 C C . GLU A 1 83 ? -2.591 3.774 10.320 1.00 97.38 83 GLU A C 1
ATOM 666 O O . GLU A 1 83 ? -3.321 3.742 11.312 1.00 97.38 83 GLU A O 1
ATOM 671 N N . PHE A 1 84 ? -2.284 2.663 9.648 1.00 95.38 84 PHE A N 1
ATOM 672 C CA . PHE A 1 84 ? -2.749 1.336 10.050 1.00 95.38 84 PHE A CA 1
ATOM 673 C C . PHE A 1 84 ? -2.337 0.972 11.474 1.00 95.38 84 PHE A C 1
ATOM 675 O O . PHE A 1 84 ? -3.157 0.480 12.251 1.00 95.38 84 PHE A O 1
ATOM 682 N N . GLN A 1 85 ? -1.089 1.253 11.848 1.00 96.81 85 GLN A N 1
ATOM 683 C CA . GLN A 1 85 ? -0.620 1.038 13.212 1.00 96.81 85 GLN A CA 1
ATOM 684 C C . GLN A 1 85 ? -1.459 1.833 14.224 1.00 96.81 85 GLN A C 1
ATOM 686 O O . GLN A 1 85 ? -1.820 1.302 15.275 1.00 96.81 85 GLN A O 1
ATOM 691 N N . ARG A 1 86 ? -1.839 3.078 13.906 1.00 97.06 86 ARG A N 1
ATOM 692 C CA . ARG A 1 86 ? -2.712 3.889 14.774 1.00 97.06 86 ARG A CA 1
ATOM 693 C C . ARG A 1 86 ? -4.109 3.285 14.927 1.00 97.06 86 ARG A C 1
ATOM 695 O O . ARG A 1 86 ? -4.648 3.316 16.032 1.00 97.06 86 ARG A O 1
ATOM 702 N N . ILE A 1 87 ? -4.680 2.701 13.868 1.00 96.81 87 ILE A N 1
ATOM 703 C CA . ILE A 1 87 ? -5.953 1.958 13.946 1.00 96.81 87 ILE A CA 1
ATOM 704 C C . ILE A 1 87 ? -5.818 0.781 14.914 1.00 96.81 87 ILE A C 1
ATOM 706 O O . ILE A 1 87 ? -6.647 0.644 15.813 1.00 96.81 87 ILE A O 1
ATOM 710 N N . VAL A 1 88 ? -4.764 -0.030 14.780 1.00 95.94 88 VAL A N 1
ATOM 711 C CA . VAL A 1 88 ? -4.527 -1.185 15.663 1.00 95.94 88 VAL A CA 1
ATOM 712 C C . VAL A 1 88 ? -4.412 -0.744 17.125 1.00 95.94 88 VAL A C 1
ATOM 714 O O . VAL A 1 88 ? -5.088 -1.303 17.985 1.00 95.94 88 VAL A O 1
ATOM 717 N N . LEU A 1 89 ? -3.635 0.307 17.406 1.00 97.38 89 LEU A N 1
ATOM 718 C CA . LEU A 1 89 ? -3.490 0.861 18.759 1.00 97.38 89 LEU A CA 1
ATOM 719 C C . LEU A 1 89 ? -4.811 1.419 19.315 1.00 97.38 89 LEU A C 1
ATOM 721 O O . LEU A 1 89 ? -5.102 1.272 20.501 1.00 97.38 89 LEU A O 1
ATOM 725 N N . SER A 1 90 ? -5.630 2.049 18.469 1.00 96.06 90 SER A N 1
ATOM 726 C CA . SER A 1 90 ? -6.959 2.542 18.849 1.00 96.06 90 SER A CA 1
ATOM 727 C C . SER A 1 90 ? -7.902 1.397 19.234 1.00 96.06 90 SER A C 1
ATOM 729 O O . SER A 1 90 ? -8.580 1.483 20.258 1.00 96.06 90 SER A O 1
ATOM 731 N N . LEU A 1 91 ? -7.921 0.310 18.455 1.00 95.31 91 LEU A N 1
ATOM 732 C CA . LEU A 1 91 ? -8.729 -0.878 18.749 1.00 95.31 91 LEU A CA 1
ATOM 733 C C . LEU A 1 91 ? -8.285 -1.566 20.045 1.00 95.31 91 LEU A C 1
ATOM 735 O O . LEU A 1 91 ? -9.132 -1.858 20.886 1.00 95.31 91 LEU A O 1
ATOM 739 N N . ASP A 1 92 ? -6.977 -1.755 20.236 1.00 95.75 92 ASP A N 1
ATOM 740 C CA . ASP A 1 92 ? -6.408 -2.320 21.467 1.00 95.75 92 ASP A CA 1
ATOM 741 C C . ASP A 1 92 ? -6.803 -1.496 22.701 1.00 95.75 92 ASP A C 1
ATOM 743 O O . ASP A 1 92 ? -7.261 -2.039 23.707 1.00 95.75 92 ASP A O 1
ATOM 747 N N . LYS A 1 93 ? -6.731 -0.162 22.600 1.00 95.12 93 LYS A N 1
ATOM 748 C CA . LYS A 1 93 ? -7.193 0.728 23.669 1.00 95.12 93 LYS A CA 1
ATOM 749 C C . LYS A 1 93 ? -8.683 0.545 23.962 1.00 95.12 93 LYS A C 1
ATOM 751 O O .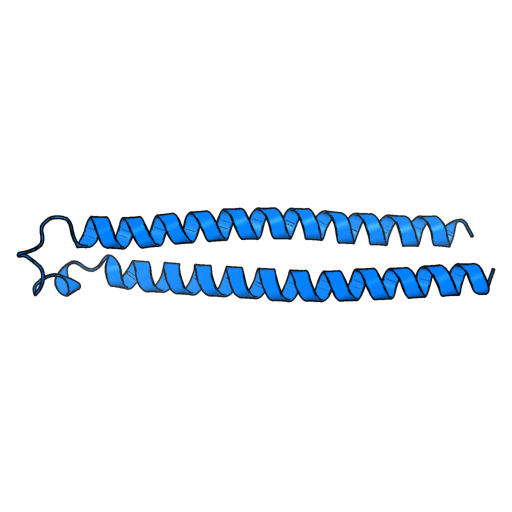 LYS A 1 93 ? -9.065 0.440 25.123 1.00 95.12 93 LYS A O 1
ATOM 756 N N . ILE A 1 94 ? -9.533 0.501 22.932 1.00 93.81 94 ILE A N 1
ATOM 757 C CA . ILE A 1 94 ? -10.982 0.333 23.124 1.00 93.81 94 ILE A CA 1
ATOM 758 C C . ILE A 1 94 ? -11.296 -0.995 23.823 1.00 93.81 94 ILE A C 1
ATOM 760 O O . ILE A 1 94 ? -12.166 -0.997 24.702 1.00 93.81 94 ILE A O 1
ATOM 764 N N . ALA A 1 95 ? -10.595 -2.071 23.447 1.00 92.62 95 ALA A N 1
ATOM 765 C CA . ALA A 1 95 ? -10.724 -3.399 24.039 1.00 92.62 95 ALA A CA 1
ATOM 766 C C . ALA A 1 95 ? -10.314 -3.402 25.520 1.00 92.62 95 ALA A C 1
ATOM 768 O O . ALA A 1 95 ? -11.131 -3.741 26.370 1.00 92.62 95 ALA A O 1
ATOM 769 N N . LYS A 1 96 ? -9.121 -2.893 25.852 1.00 93.88 96 LYS A N 1
ATOM 770 C CA . LYS A 1 96 ? -8.657 -2.764 27.248 1.00 93.88 96 LYS A CA 1
ATOM 771 C C . LYS A 1 96 ? -9.606 -1.935 28.104 1.00 93.88 96 LYS A C 1
ATOM 773 O O . LYS A 1 96 ? -9.969 -2.332 29.207 1.00 93.88 96 LYS A O 1
ATOM 778 N N . ASP A 1 97 ? -10.064 -0.802 27.576 1.00 91.12 97 ASP A N 1
ATOM 779 C CA . ASP A 1 97 ? -11.029 0.051 28.263 1.00 91.12 97 ASP A CA 1
ATOM 780 C C . ASP A 1 97 ? -12.402 -0.649 28.424 1.00 91.12 97 ASP A C 1
ATOM 782 O O . ASP A 1 97 ? -13.267 -0.125 29.124 1.00 91.12 97 ASP A O 1
ATOM 786 N N . ALA A 1 98 ? -12.706 -1.705 27.656 1.00 89.12 98 ALA A N 1
ATOM 787 C CA . ALA A 1 98 ? -13.952 -2.473 27.754 1.00 89.12 98 ALA A CA 1
ATOM 788 C C . ALA A 1 98 ? -13.851 -3.586 28.803 1.00 89.12 98 ALA A C 1
ATOM 790 O O . ALA A 1 98 ? -14.809 -3.779 29.539 1.00 89.12 98 ALA A O 1
ATOM 791 N N . ASP A 1 99 ? -12.694 -4.242 28.909 1.00 89.38 99 ASP A N 1
ATOM 792 C CA . ASP A 1 99 ? -12.425 -5.268 29.926 1.00 89.38 99 ASP A CA 1
ATOM 793 C C . ASP A 1 99 ? -12.426 -4.698 31.355 1.00 89.38 99 ASP A C 1
ATOM 795 O O . ASP A 1 99 ? -12.680 -5.409 32.323 1.00 89.38 99 ASP A O 1
ATOM 799 N N . GLN A 1 100 ? -12.158 -3.397 31.497 1.00 86.69 100 GLN A N 1
ATOM 800 C CA . GLN A 1 100 ? -12.175 -2.675 32.776 1.00 86.69 100 GLN A CA 1
ATOM 801 C C . GLN A 1 100 ? -13.570 -2.166 33.195 1.00 86.69 100 GLN A C 1
ATOM 803 O O . GLN A 1 100 ? -13.672 -1.391 34.150 1.00 86.69 100 GLN A O 1
ATOM 808 N N . LEU A 1 101 ? -14.632 -2.516 32.458 1.00 78.19 101 LEU A N 1
ATOM 809 C CA . LEU A 1 101 ? -15.956 -1.886 32.536 1.00 78.19 101 LEU A CA 1
ATOM 810 C C . LEU A 1 101 ? -17.033 -2.818 33.090 1.00 78.19 101 LEU A C 1
ATOM 812 O O . LEU A 1 101 ? -17.834 -2.315 33.913 1.00 78.19 101 LEU A O 1
#

Radius of gyration: 22.61 Å; chains: 1; bounding box: 46×16×66 Å